Protein AF-A0A3D2H3M2-F1 (afdb_monomer_lite)

Sequence (87 aa):
MQNLYKPQVYPKDLHSLITQTRTGIELANRWMLGWPAKVKTLIEAQEYQVAFEMQLEQEIEAEANAAQYSHLSSWEKREVLGLSESP

Radius of gyration: 13.77 Å; chains: 1; bounding box: 33×26×34 Å

Secondary structure (DSSP, 8-state):
-PPPSSGGGS-HHHHHHHHTSHHHHHHHHHHHHH-HHHHHHHHHTT-HHHHHHHHHHHHHHHHHHHTTGGGS-HHHHHHHTT-SPP-

Structure (mmCIF, N/CA/C/O backbone):
data_AF-A0A3D2H3M2-F1
#
_entry.id   AF-A0A3D2H3M2-F1
#
loop_
_atom_site.group_PDB
_atom_site.id
_atom_site.type_symbol
_atom_site.label_atom_id
_atom_site.label_alt_id
_atom_site.label_comp_id
_atom_site.label_asym_id
_atom_site.label_entity_id
_atom_site.label_seq_id
_atom_site.pdbx_PDB_ins_code
_atom_site.Cartn_x
_atom_site.Cartn_y
_atom_site.Cartn_z
_atom_site.occupancy
_atom_site.B_iso_or_equiv
_atom_site.auth_seq_id
_atom_site.auth_comp_id
_atom_site.auth_asym_id
_atom_site.auth_atom_id
_atom_site.pdbx_PDB_model_num
ATOM 1 N N . MET A 1 1 ? -5.837 8.277 -14.945 1.00 52.91 1 MET A N 1
ATOM 2 C CA . MET A 1 1 ? -5.559 8.505 -13.513 1.00 52.91 1 MET A CA 1
ATOM 3 C C . MET A 1 1 ? -6.450 7.551 -12.736 1.00 52.91 1 MET A C 1
ATOM 5 O O . MET A 1 1 ? -7.662 7.647 -12.877 1.00 52.91 1 MET A O 1
ATOM 9 N N . GLN A 1 2 ? -5.882 6.544 -12.066 1.00 66.88 2 GLN A N 1
ATOM 10 C CA . GLN A 1 2 ? -6.673 5.688 -11.176 1.00 66.88 2 GLN A CA 1
ATOM 11 C C . GLN A 1 2 ? -6.992 6.463 -9.897 1.00 66.88 2 GLN A C 1
ATOM 13 O O . GLN A 1 2 ? -6.172 7.256 -9.446 1.00 66.88 2 GLN A O 1
ATOM 18 N N . ASN A 1 3 ? -8.171 6.231 -9.326 1.00 84.69 3 ASN A N 1
ATOM 19 C CA . ASN A 1 3 ? -8.582 6.869 -8.080 1.00 84.69 3 ASN A CA 1
ATOM 20 C C . ASN A 1 3 ? -8.324 5.935 -6.897 1.00 84.69 3 ASN A C 1
ATOM 22 O O . ASN A 1 3 ? -8.507 4.718 -6.999 1.00 84.69 3 ASN A O 1
ATOM 26 N N . LEU A 1 4 ? -7.935 6.520 -5.766 1.00 88.25 4 LEU A N 1
ATOM 27 C CA . LEU A 1 4 ? -7.804 5.801 -4.506 1.00 88.25 4 LEU A CA 1
ATOM 28 C C . LEU A 1 4 ? -9.187 5.339 -4.023 1.00 88.25 4 LEU A C 1
ATOM 30 O O . LEU A 1 4 ? -10.148 6.110 -3.991 1.00 88.25 4 LEU A O 1
ATOM 34 N N . TYR A 1 5 ? -9.294 4.071 -3.651 1.00 89.25 5 TYR A N 1
ATOM 35 C CA . TYR A 1 5 ? -10.502 3.454 -3.132 1.00 89.25 5 TYR A CA 1
ATOM 36 C C . TYR A 1 5 ? -10.671 3.813 -1.655 1.00 89.25 5 TYR A C 1
ATOM 38 O O . TYR A 1 5 ? -9.781 3.580 -0.841 1.00 89.25 5 TYR A O 1
ATOM 46 N N . LYS A 1 6 ? -11.838 4.366 -1.301 1.00 89.19 6 LYS A N 1
ATOM 47 C CA . LYS A 1 6 ? -12.147 4.878 0.049 1.00 89.19 6 LYS A CA 1
ATOM 48 C C . LYS A 1 6 ? -11.058 5.832 0.585 1.00 89.19 6 LYS A C 1
ATOM 50 O O . LYS A 1 6 ? -10.514 5.594 1.664 1.00 89.19 6 LYS A O 1
ATOM 55 N N . PRO A 1 7 ? -10.784 6.948 -0.115 1.00 88.06 7 PRO A N 1
ATOM 56 C CA . PRO A 1 7 ? -9.691 7.863 0.230 1.00 88.06 7 PRO A CA 1
ATOM 57 C C . PRO A 1 7 ? -9.838 8.456 1.640 1.00 88.06 7 PRO A C 1
ATOM 59 O O . PRO A 1 7 ? -8.850 8.693 2.319 1.00 88.06 7 PRO A O 1
ATOM 62 N N . GLN A 1 8 ? -11.076 8.598 2.118 1.00 90.56 8 GLN A N 1
ATOM 63 C CA . GLN A 1 8 ? -11.426 9.063 3.465 1.00 90.56 8 GLN A CA 1
ATOM 64 C C . GLN A 1 8 ? -10.895 8.201 4.624 1.00 90.56 8 GLN A C 1
ATOM 66 O O . GLN A 1 8 ? -10.966 8.632 5.770 1.00 90.56 8 GLN A O 1
ATOM 71 N N . VAL A 1 9 ? -10.427 6.976 4.359 1.00 89.25 9 VAL A N 1
ATOM 72 C CA . VAL A 1 9 ? -9.839 6.097 5.386 1.00 89.25 9 VAL A CA 1
ATOM 73 C C . VAL A 1 9 ? -8.393 6.491 5.687 1.00 89.25 9 VAL A C 1
ATOM 75 O O . VAL A 1 9 ? -7.895 6.208 6.774 1.00 89.25 9 VAL A O 1
ATOM 78 N N . TYR A 1 10 ? -7.728 7.153 4.743 1.00 91.00 10 TYR A N 1
ATOM 79 C CA . TYR A 1 10 ? -6.329 7.520 4.864 1.00 91.00 10 TYR A CA 1
ATOM 80 C C . TYR A 1 10 ? -6.199 8.947 5.423 1.00 91.00 10 TYR A C 1
ATOM 82 O O . TYR A 1 10 ? -6.811 9.876 4.887 1.00 91.00 10 TYR A O 1
ATOM 90 N N . PRO A 1 11 ? -5.391 9.154 6.478 1.00 91.62 11 PRO A N 1
ATOM 91 C CA . PRO A 1 11 ? -4.934 10.475 6.897 1.00 91.62 11 PRO A CA 1
ATOM 92 C C . PRO A 1 11 ? -4.286 11.244 5.738 1.00 91.62 11 PRO A C 1
ATOM 94 O O . PRO A 1 11 ? -3.773 10.644 4.794 1.00 91.62 11 PRO A O 1
ATOM 97 N N . LYS A 1 12 ? -4.259 12.579 5.825 1.00 89.12 12 LYS A N 1
ATOM 98 C CA . LYS A 1 12 ? -3.732 13.448 4.754 1.00 89.12 12 LYS A CA 1
ATOM 99 C C . LYS A 1 12 ? -2.288 13.125 4.355 1.00 89.12 12 LYS A C 1
ATOM 101 O O . LYS A 1 12 ? -1.970 13.168 3.166 1.00 89.12 12 LYS A O 1
ATOM 106 N N . ASP A 1 13 ? -1.450 12.773 5.323 1.00 87.12 13 ASP A N 1
ATOM 107 C CA . ASP A 1 13 ? -0.038 12.464 5.080 1.00 87.12 13 ASP A CA 1
ATOM 108 C C . ASP A 1 13 ? 0.101 11.170 4.265 1.00 87.12 13 ASP A C 1
ATOM 110 O O . ASP A 1 13 ? 0.737 11.153 3.211 1.00 87.12 13 ASP A O 1
ATOM 114 N N . LEU A 1 14 ? -0.624 10.119 4.669 1.00 89.69 14 LEU A N 1
ATOM 115 C CA . LEU A 1 14 ? -0.697 8.857 3.928 1.00 89.69 14 LEU A CA 1
ATOM 116 C C . LEU A 1 14 ? -1.331 9.031 2.549 1.00 89.69 14 LEU A C 1
ATOM 118 O O . LEU A 1 14 ? -0.891 8.413 1.585 1.00 89.69 14 LEU A O 1
ATOM 122 N N . HIS A 1 15 ? -2.347 9.883 2.433 1.00 91.00 15 HIS A N 1
ATOM 123 C CA . HIS A 1 15 ? -2.980 10.163 1.151 1.00 91.00 15 HIS A CA 1
ATOM 124 C C . HIS A 1 15 ? -1.988 10.790 0.166 1.00 91.00 15 HIS A C 1
ATOM 126 O O . HIS A 1 15 ? -1.927 10.376 -0.991 1.00 91.00 15 HIS A O 1
ATOM 132 N N . SER A 1 16 ? -1.191 11.760 0.624 1.00 88.06 16 SER A N 1
ATOM 133 C CA . SER A 1 16 ? -0.150 12.387 -0.196 1.00 88.06 16 SER A CA 1
ATOM 134 C C . SER A 1 16 ? 0.837 11.337 -0.694 1.00 88.06 16 SER A C 1
ATOM 136 O O . SER A 1 16 ? 0.993 11.201 -1.901 1.00 88.06 16 SER A O 1
ATOM 138 N N . LEU A 1 17 ? 1.386 10.520 0.211 1.00 89.31 17 LEU A N 1
ATOM 139 C CA . LEU A 1 17 ? 2.317 9.436 -0.114 1.00 89.31 17 LEU A CA 1
ATOM 140 C C . LEU A 1 17 ? 1.747 8.441 -1.141 1.00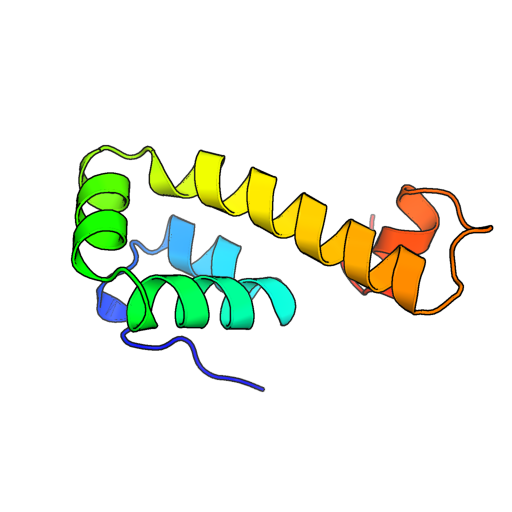 89.31 17 LEU A C 1
ATOM 142 O O . LEU A 1 17 ? 2.373 8.169 -2.160 1.00 89.31 17 LEU A O 1
ATOM 146 N N . ILE A 1 18 ? 0.537 7.924 -0.907 1.00 91.88 18 ILE A N 1
ATOM 147 C CA . ILE A 1 18 ? -0.098 6.919 -1.776 1.00 91.88 18 ILE A CA 1
ATOM 148 C C . ILE A 1 18 ? -0.306 7.457 -3.196 1.00 91.88 18 ILE A C 1
ATOM 150 O O . ILE A 1 18 ? -0.166 6.719 -4.169 1.00 91.88 18 ILE A O 1
ATOM 154 N N . THR A 1 19 ? -0.670 8.735 -3.319 1.00 89.06 19 THR A N 1
ATOM 155 C CA . THR A 1 19 ? -1.026 9.346 -4.608 1.00 89.06 19 THR A CA 1
ATOM 156 C C . THR A 1 19 ? 0.156 9.883 -5.411 1.00 89.06 19 THR A C 1
ATOM 158 O O . THR A 1 19 ? -0.049 10.293 -6.552 1.00 89.06 19 THR A O 1
ATOM 161 N N . GLN A 1 20 ? 1.381 9.836 -4.871 1.00 87.69 20 GLN A N 1
ATOM 162 C CA . GLN A 1 20 ? 2.593 10.236 -5.599 1.00 87.69 20 GLN A CA 1
ATOM 163 C C . GLN A 1 20 ? 2.820 9.400 -6.861 1.00 87.69 20 GLN A C 1
ATOM 165 O O . GLN A 1 20 ? 3.334 9.905 -7.855 1.00 87.69 20 GLN A O 1
ATOM 170 N N . THR A 1 21 ? 2.440 8.120 -6.835 1.00 84.81 21 THR A N 1
ATOM 171 C CA . THR A 1 21 ? 2.765 7.173 -7.903 1.00 84.81 21 THR A CA 1
ATOM 172 C C . THR A 1 21 ? 1.546 6.339 -8.271 1.00 84.81 21 THR A C 1
ATOM 174 O O . THR A 1 21 ? 0.674 6.054 -7.445 1.00 84.81 21 THR A O 1
ATOM 177 N N . ARG A 1 22 ? 1.468 5.911 -9.535 1.00 86.56 22 ARG A N 1
ATOM 178 C CA . ARG A 1 22 ? 0.390 5.019 -9.984 1.00 86.56 22 ARG A CA 1
ATOM 179 C C . ARG A 1 22 ? 0.429 3.685 -9.228 1.00 86.56 22 ARG A C 1
ATOM 181 O O . ARG A 1 22 ? -0.616 3.218 -8.782 1.00 86.56 22 ARG A O 1
ATOM 188 N N . THR A 1 23 ? 1.620 3.117 -9.059 1.00 87.81 23 THR A N 1
ATOM 189 C CA . THR A 1 23 ? 1.855 1.865 -8.328 1.00 87.81 23 THR A CA 1
ATOM 190 C C . THR A 1 23 ? 1.431 1.991 -6.863 1.00 87.81 23 THR A C 1
ATOM 192 O O . THR A 1 23 ? 0.832 1.067 -6.320 1.00 87.81 23 THR A O 1
ATOM 195 N N . GLY A 1 24 ? 1.620 3.163 -6.244 1.00 91.00 24 GLY A N 1
ATOM 196 C CA . GLY A 1 24 ? 1.134 3.465 -4.897 1.00 91.00 24 GLY A CA 1
ATOM 197 C C . GLY A 1 24 ? -0.390 3.382 -4.788 1.00 91.00 24 GLY A C 1
ATOM 198 O O . GLY A 1 24 ? -0.917 2.689 -3.914 1.00 91.00 24 GLY A O 1
ATOM 199 N N . ILE A 1 25 ? -1.113 4.010 -5.718 1.00 91.06 25 ILE A N 1
ATOM 200 C CA . ILE A 1 25 ? -2.583 3.944 -5.769 1.00 91.06 25 ILE A CA 1
ATOM 201 C C . ILE A 1 25 ? -3.055 2.499 -5.977 1.00 91.06 25 ILE A C 1
ATOM 203 O O . ILE A 1 25 ? -3.961 2.035 -5.282 1.00 91.06 25 ILE A O 1
ATOM 207 N N . GLU A 1 26 ? -2.431 1.768 -6.903 1.00 91.50 26 GLU A N 1
ATOM 208 C CA . GLU A 1 26 ? -2.757 0.366 -7.183 1.00 91.50 26 GLU A CA 1
ATOM 209 C C . GLU A 1 26 ? -2.522 -0.529 -5.963 1.00 91.50 26 GLU A C 1
ATOM 211 O O . GLU A 1 26 ? -3.384 -1.344 -5.624 1.00 91.50 26 GLU A O 1
ATOM 216 N N . LEU A 1 27 ? -1.395 -0.358 -5.271 1.00 92.44 27 LEU A N 1
ATOM 217 C CA . LEU A 1 27 ? -1.045 -1.112 -4.073 1.00 92.44 27 LEU A CA 1
ATOM 218 C C . LEU A 1 27 ? -2.025 -0.838 -2.928 1.00 92.44 27 LEU A C 1
ATOM 220 O O . LEU A 1 27 ? -2.561 -1.780 -2.338 1.00 92.44 27 LEU A O 1
ATOM 224 N N . ALA A 1 28 ? -2.317 0.435 -2.650 1.00 94.00 28 ALA A N 1
ATOM 225 C CA . ALA A 1 28 ? -3.245 0.827 -1.593 1.00 94.00 28 ALA A CA 1
ATOM 226 C C . ALA A 1 28 ? -4.658 0.288 -1.863 1.00 94.00 28 ALA A C 1
ATOM 228 O O . ALA A 1 28 ? -5.299 -0.264 -0.964 1.00 94.00 28 ALA A O 1
ATOM 229 N N . ASN A 1 29 ? -5.111 0.358 -3.118 1.00 94.75 29 ASN A N 1
ATOM 230 C CA . ASN A 1 29 ? -6.373 -0.237 -3.551 1.00 94.75 29 ASN A CA 1
ATOM 231 C C . ASN A 1 29 ? -6.382 -1.754 -3.331 1.00 94.75 29 ASN A C 1
ATOM 233 O O . ASN A 1 29 ? -7.350 -2.289 -2.790 1.00 94.75 29 ASN A O 1
ATOM 237 N N . ARG A 1 30 ? -5.298 -2.450 -3.691 1.00 94.25 30 ARG A N 1
ATOM 238 C CA . ARG A 1 30 ? -5.156 -3.904 -3.510 1.00 94.25 30 ARG A CA 1
ATOM 239 C C . ARG A 1 30 ? -5.241 -4.294 -2.038 1.00 94.25 30 ARG A C 1
ATOM 241 O O . ARG A 1 30 ? -5.968 -5.221 -1.688 1.00 94.25 30 ARG A O 1
ATOM 248 N N . TRP A 1 31 ? -4.556 -3.550 -1.174 1.00 95.19 31 TRP A N 1
ATOM 249 C CA . TRP A 1 31 ? -4.581 -3.770 0.268 1.00 95.19 31 TRP A CA 1
ATOM 250 C C . TRP A 1 31 ? -5.964 -3.518 0.862 1.00 95.19 31 TRP A C 1
ATOM 252 O O . TRP A 1 31 ? -6.457 -4.334 1.638 1.00 95.19 31 TRP A O 1
ATOM 262 N N . MET A 1 32 ? -6.622 -2.424 0.479 1.00 94.31 32 MET A N 1
ATOM 263 C CA . MET A 1 32 ? -7.951 -2.083 0.987 1.00 94.31 32 MET A CA 1
ATOM 264 C C . MET A 1 32 ? -9.040 -3.044 0.486 1.00 94.31 32 MET A C 1
ATOM 266 O O . MET A 1 32 ? -10.016 -3.284 1.195 1.00 94.31 32 MET A O 1
ATOM 270 N N . LEU A 1 33 ? -8.896 -3.604 -0.718 1.00 93.38 33 LEU A N 1
ATOM 271 C CA . LEU A 1 33 ? -9.821 -4.604 -1.260 1.00 93.38 33 LEU A CA 1
ATOM 272 C C . LEU A 1 33 ? -9.582 -5.999 -0.666 1.00 93.38 33 LEU A C 1
ATOM 274 O O . LEU A 1 33 ? -10.548 -6.693 -0.359 1.00 93.38 33 LEU A O 1
ATOM 278 N N . GLY A 1 34 ? -8.321 -6.403 -0.488 1.00 94.56 34 GLY A N 1
ATOM 279 C CA . GLY A 1 34 ? -7.963 -7.733 0.013 1.00 94.56 34 GLY A CA 1
ATOM 280 C C . GLY A 1 34 ? -8.024 -7.857 1.535 1.00 94.56 34 GLY A C 1
ATOM 281 O O . GLY A 1 34 ? -8.535 -8.844 2.062 1.00 94.56 34 GLY A O 1
ATOM 282 N N . TRP A 1 35 ? -7.532 -6.847 2.256 1.00 94.88 35 TRP A N 1
ATOM 283 C CA . TRP A 1 35 ? -7.358 -6.888 3.712 1.00 94.88 35 TRP A CA 1
ATOM 284 C C . TRP A 1 35 ? -7.817 -5.596 4.412 1.00 94.88 35 TRP A C 1
ATOM 286 O O . TRP A 1 35 ? -7.062 -5.018 5.200 1.00 94.88 35 TRP A O 1
ATOM 296 N N . PRO A 1 36 ? -9.070 -5.144 4.209 1.00 93.69 36 PRO A N 1
ATOM 297 C CA . PRO A 1 36 ? -9.553 -3.862 4.733 1.00 93.69 36 PRO A CA 1
ATOM 298 C C . PRO A 1 36 ? -9.425 -3.721 6.256 1.00 93.69 36 PRO A C 1
ATOM 300 O O . PRO A 1 36 ? -9.130 -2.636 6.749 1.00 93.69 36 PRO A O 1
ATOM 303 N N . ALA A 1 37 ? -9.643 -4.801 7.015 1.00 93.81 37 ALA A N 1
ATOM 304 C CA . ALA A 1 37 ? -9.510 -4.777 8.473 1.00 93.81 37 ALA A CA 1
ATOM 305 C C . ALA A 1 37 ? -8.053 -4.555 8.905 1.00 93.81 37 ALA A C 1
ATOM 307 O O . ALA A 1 37 ? -7.785 -3.687 9.728 1.00 93.81 37 ALA A O 1
ATOM 308 N N . LYS A 1 38 ? -7.109 -5.275 8.283 1.00 93.81 38 LYS A N 1
ATOM 309 C CA . LYS A 1 38 ? -5.676 -5.149 8.574 1.00 93.81 38 LYS A CA 1
ATOM 310 C C . LYS A 1 38 ? -5.149 -3.763 8.218 1.00 93.81 38 LYS A C 1
ATOM 312 O O . LYS A 1 38 ? -4.383 -3.196 8.984 1.00 93.81 38 LYS A O 1
ATOM 317 N N . VAL A 1 39 ? -5.597 -3.199 7.096 1.00 93.44 39 VAL A N 1
ATOM 318 C CA . VAL A 1 39 ? -5.239 -1.829 6.705 1.00 93.44 39 VAL A CA 1
ATOM 319 C C . VAL A 1 39 ? -5.665 -0.825 7.770 1.00 93.44 39 VAL A C 1
ATOM 321 O O . VAL A 1 39 ? -4.853 -0.002 8.176 1.00 93.44 39 VAL A O 1
ATOM 324 N N . LYS A 1 40 ? -6.902 -0.915 8.268 1.00 93.31 40 LYS A N 1
ATOM 325 C CA . LYS A 1 40 ? -7.369 -0.031 9.344 1.00 93.31 40 LYS A CA 1
ATOM 326 C C . LYS A 1 40 ? -6.533 -0.178 10.611 1.00 93.31 40 LYS A C 1
ATOM 328 O O . LYS A 1 40 ? -6.092 0.832 11.138 1.00 93.31 40 LYS A O 1
ATOM 333 N N . THR A 1 41 ? -6.250 -1.409 11.037 1.00 95.25 41 THR A N 1
ATOM 334 C CA . THR A 1 41 ? -5.401 -1.664 12.210 1.00 95.25 41 THR A CA 1
ATOM 335 C C . THR A 1 41 ? -4.007 -1.062 12.048 1.00 95.25 41 THR A C 1
ATOM 337 O O . THR A 1 41 ? -3.508 -0.429 12.969 1.00 95.25 41 THR A O 1
ATOM 340 N N . LEU A 1 42 ? -3.391 -1.200 10.871 1.00 94.31 42 LEU A N 1
ATOM 341 C CA . LEU A 1 42 ? -2.083 -0.606 10.588 1.00 94.31 42 LEU A CA 1
ATOM 342 C C . LEU A 1 42 ? -2.128 0.929 10.590 1.00 94.31 42 LEU A C 1
ATOM 344 O O . LEU A 1 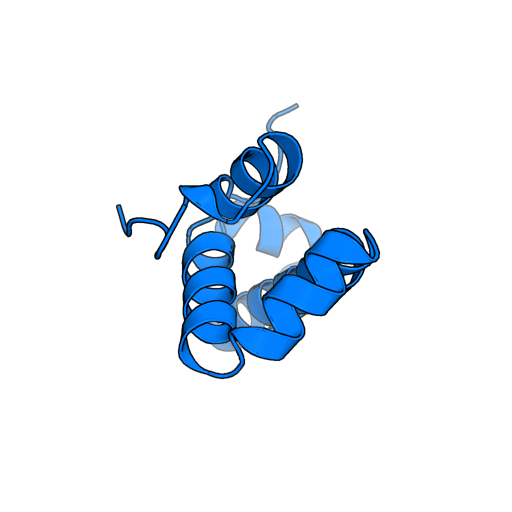42 ? -1.173 1.565 11.027 1.00 94.31 42 LEU A O 1
ATOM 348 N N . ILE A 1 43 ? -3.216 1.533 10.102 1.00 94.06 43 ILE A N 1
ATOM 349 C CA . ILE A 1 43 ? -3.398 2.993 10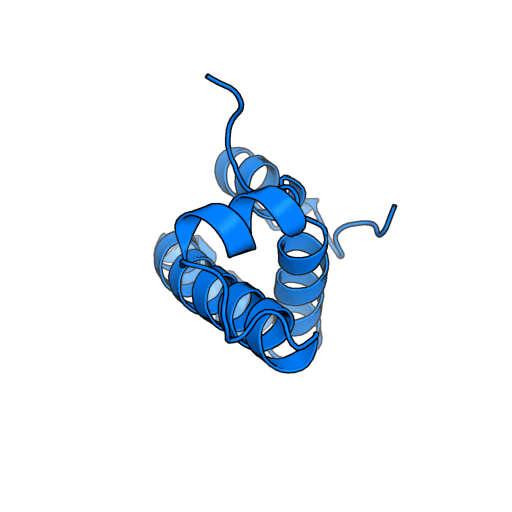.127 1.00 94.06 43 ILE A CA 1
ATOM 350 C C . ILE A 1 43 ? -3.558 3.479 11.573 1.00 94.06 43 ILE A C 1
ATOM 352 O O . ILE A 1 43 ? -2.906 4.442 11.964 1.00 94.06 43 ILE A O 1
ATOM 356 N N . GLU A 1 44 ? -4.383 2.802 12.373 1.00 93.62 44 GLU A N 1
ATOM 357 C CA . GLU A 1 44 ? -4.600 3.115 13.792 1.00 93.62 44 GLU A CA 1
ATOM 358 C C . GLU A 1 44 ? -3.320 2.952 14.623 1.00 93.62 44 GLU A C 1
ATOM 360 O O . GLU A 1 44 ? -3.057 3.760 15.510 1.00 93.62 44 GLU A O 1
ATOM 365 N N . ALA A 1 45 ? -2.497 1.951 14.298 1.00 93.62 45 ALA A N 1
ATOM 366 C CA . ALA A 1 45 ? -1.200 1.711 14.925 1.00 93.62 45 ALA A CA 1
ATOM 367 C C . ALA A 1 45 ? -0.072 2.622 14.402 1.00 93.62 45 ALA A C 1
ATOM 369 O O . ALA A 1 45 ? 1.046 2.532 14.894 1.00 93.62 45 ALA A O 1
ATOM 370 N N . GLN A 1 46 ? -0.335 3.479 13.405 1.00 91.88 46 GLN A N 1
ATOM 371 C CA . GLN A 1 46 ? 0.679 4.279 12.695 1.00 91.88 46 GLN A CA 1
ATOM 372 C C . GLN A 1 46 ? 1.793 3.451 12.016 1.00 91.88 46 GLN A C 1
ATOM 374 O O . GLN A 1 46 ? 2.824 3.986 11.620 1.00 91.88 46 GLN A O 1
ATOM 379 N N . GLU A 1 47 ? 1.571 2.155 11.804 1.00 94.00 47 GLU A N 1
ATOM 380 C CA . GLU A 1 47 ? 2.518 1.233 11.158 1.00 94.00 47 GLU A CA 1
ATOM 381 C C . GLU A 1 47 ? 2.292 1.115 9.644 1.00 94.00 47 GLU A C 1
ATOM 383 O O . GLU A 1 47 ? 3.130 0.575 8.919 1.00 94.00 47 GLU A O 1
ATOM 388 N N . TYR A 1 48 ? 1.157 1.622 9.145 1.00 94.19 48 TYR A N 1
ATOM 389 C CA . TYR A 1 48 ? 0.794 1.521 7.731 1.00 94.19 48 TYR A CA 1
ATOM 390 C C . TYR A 1 48 ? 1.859 2.122 6.816 1.00 94.19 48 TYR A C 1
ATOM 392 O O . TYR A 1 48 ? 2.193 1.502 5.813 1.00 94.19 48 TYR A O 1
ATOM 400 N N . GLN A 1 49 ? 2.386 3.304 7.156 1.00 92.56 49 GLN A N 1
ATOM 401 C CA . GLN A 1 49 ? 3.328 4.026 6.300 1.00 92.56 49 GLN A CA 1
ATOM 402 C C . GLN A 1 49 ? 4.561 3.177 5.983 1.00 92.56 49 GLN A C 1
ATOM 404 O O . GLN A 1 49 ? 4.831 2.904 4.819 1.00 92.56 49 GLN A O 1
ATOM 409 N N . VAL A 1 50 ? 5.240 2.687 7.022 1.00 91.56 50 VAL A N 1
ATOM 410 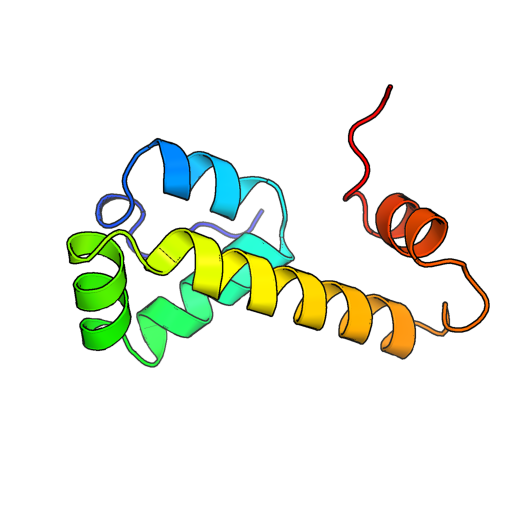C CA . VAL A 1 50 ? 6.486 1.924 6.886 1.00 91.56 50 VAL A CA 1
ATOM 411 C C . VAL A 1 50 ? 6.252 0.638 6.093 1.00 91.56 50 VAL A C 1
ATOM 413 O O . VAL A 1 50 ? 7.002 0.319 5.172 1.00 91.56 50 VAL A O 1
ATOM 416 N N . ALA A 1 51 ? 5.179 -0.095 6.408 1.00 92.94 51 ALA A N 1
ATOM 417 C CA . ALA A 1 51 ? 4.833 -1.320 5.691 1.00 92.94 51 ALA A CA 1
ATOM 418 C C . ALA A 1 51 ? 4.495 -1.054 4.214 1.00 92.94 51 ALA A C 1
ATOM 420 O O . ALA A 1 51 ? 4.842 -1.851 3.341 1.00 92.94 51 ALA A O 1
ATOM 421 N N . PHE A 1 52 ? 3.812 0.057 3.939 1.00 93.81 52 PHE A N 1
ATOM 422 C CA . PHE A 1 52 ? 3.420 0.457 2.596 1.00 93.81 52 PHE A CA 1
ATOM 423 C C . PHE A 1 52 ? 4.625 0.884 1.753 1.00 93.81 52 PHE A C 1
ATOM 425 O O . PHE A 1 52 ? 4.749 0.423 0.624 1.00 93.81 52 PHE A O 1
ATOM 432 N N . GLU A 1 53 ? 5.533 1.698 2.297 1.00 91.62 53 GLU A N 1
ATOM 433 C CA . GLU A 1 53 ? 6.743 2.161 1.601 1.00 91.62 53 GLU A CA 1
ATOM 434 C C . GLU A 1 53 ? 7.663 0.997 1.223 1.00 91.62 53 GLU A C 1
ATOM 436 O O . GLU A 1 53 ? 8.084 0.906 0.071 1.00 91.62 53 GLU A O 1
ATOM 441 N N . MET A 1 54 ? 7.894 0.054 2.145 1.00 92.12 54 MET A N 1
ATOM 442 C CA . MET A 1 54 ? 8.701 -1.140 1.858 1.00 92.12 54 MET A CA 1
ATOM 443 C C . MET A 1 54 ? 8.113 -1.975 0.715 1.00 92.12 54 MET A C 1
ATOM 445 O O . MET A 1 54 ? 8.841 -2.431 -0.165 1.00 92.12 54 MET A O 1
ATOM 449 N N . GLN A 1 55 ? 6.794 -2.188 0.711 1.00 92.31 55 GLN A N 1
ATOM 450 C CA . GLN A 1 55 ? 6.143 -2.965 -0.344 1.00 92.31 55 GLN A CA 1
ATOM 451 C C . GLN A 1 55 ? 6.102 -2.197 -1.672 1.00 92.31 55 GLN A C 1
ATOM 453 O O . GLN A 1 55 ? 6.254 -2.800 -2.734 1.00 92.31 55 GLN A O 1
ATOM 458 N N . LEU A 1 56 ? 5.901 -0.879 -1.623 1.00 91.69 56 LEU A N 1
ATOM 459 C CA . LEU A 1 56 ? 5.892 -0.018 -2.800 1.00 91.69 56 LEU A CA 1
ATOM 460 C C . LEU A 1 56 ? 7.252 -0.044 -3.506 1.00 91.69 56 LEU A C 1
ATOM 462 O O . LEU A 1 56 ? 7.295 -0.213 -4.722 1.00 91.69 56 LEU A O 1
ATOM 466 N N . GLU A 1 57 ? 8.351 0.045 -2.754 1.00 88.94 57 GLU A N 1
ATOM 467 C CA . GLU A 1 57 ? 9.708 -0.066 -3.298 1.00 88.94 57 GLU A CA 1
ATOM 468 C C . GLU A 1 57 ? 9.943 -1.419 -3.987 1.00 88.94 57 GLU A C 1
ATOM 470 O O . GLU A 1 57 ? 10.466 -1.457 -5.102 1.00 88.94 57 GLU A O 1
ATOM 475 N N . GLN A 1 58 ? 9.485 -2.519 -3.381 1.00 89.38 58 GLN A N 1
ATOM 476 C CA . GLN A 1 58 ? 9.588 -3.854 -3.978 1.00 89.38 58 GLN A CA 1
ATOM 477 C C . GLN A 1 58 ? 8.775 -3.993 -5.271 1.00 89.38 58 GLN A C 1
ATOM 479 O O . GLN A 1 58 ? 9.253 -4.599 -6.229 1.00 89.38 58 GLN A O 1
ATOM 484 N N . GLU A 1 59 ? 7.553 -3.452 -5.324 1.00 87.88 59 GLU A N 1
ATOM 485 C CA . GLU A 1 59 ? 6.713 -3.506 -6.533 1.00 87.88 59 GLU A CA 1
ATOM 486 C C . GLU A 1 59 ? 7.339 -2.700 -7.674 1.00 87.88 59 GLU A C 1
ATOM 488 O O . GLU A 1 59 ? 7.401 -3.172 -8.806 1.00 87.88 59 GLU A O 1
ATOM 493 N N . ILE A 1 60 ? 7.869 -1.519 -7.360 1.00 83.00 60 ILE A N 1
ATOM 494 C CA . ILE A 1 60 ? 8.599 -0.666 -8.299 1.00 83.00 60 ILE A CA 1
ATOM 495 C C . ILE A 1 60 ? 9.840 -1.378 -8.841 1.00 83.00 60 ILE A C 1
ATOM 497 O O . ILE A 1 60 ? 10.090 -1.378 -10.047 1.00 83.00 60 ILE A O 1
ATOM 501 N N . GLU A 1 61 ? 10.634 -1.991 -7.964 1.00 82.94 61 GLU A N 1
ATOM 502 C CA . GLU A 1 61 ? 11.829 -2.723 -8.371 1.00 82.94 61 GLU A CA 1
ATOM 503 C C . GLU A 1 61 ? 11.468 -3.937 -9.240 1.00 82.94 61 GLU A C 1
ATOM 505 O O . GLU A 1 61 ? 12.117 -4.197 -10.258 1.00 82.94 61 GLU A O 1
ATOM 510 N N . ALA A 1 62 ? 10.409 -4.664 -8.877 1.00 80.62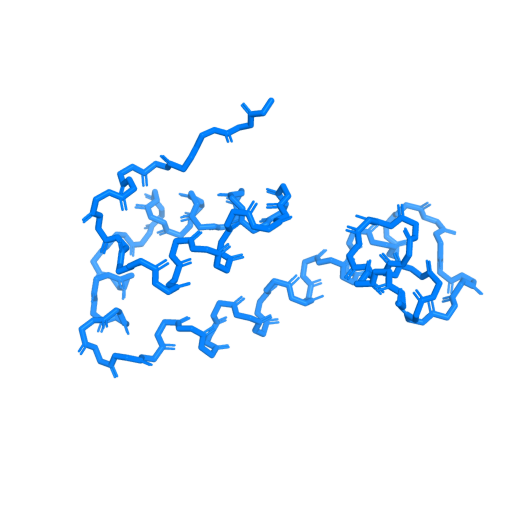 62 ALA A N 1
ATOM 511 C CA . ALA A 1 62 ? 9.900 -5.782 -9.659 1.00 80.62 62 ALA A CA 1
ATOM 512 C C . ALA A 1 62 ? 9.414 -5.334 -11.046 1.00 80.62 62 ALA A C 1
ATOM 514 O O . ALA A 1 62 ? 9.749 -5.979 -12.039 1.00 80.62 62 ALA A O 1
ATOM 515 N N . GLU A 1 63 ? 8.686 -4.218 -11.135 1.00 77.69 63 GLU A N 1
ATOM 516 C CA . GLU A 1 63 ? 8.214 -3.639 -12.396 1.00 77.69 63 GLU A CA 1
ATOM 517 C C . GLU A 1 63 ? 9.388 -3.192 -13.280 1.00 77.69 63 GLU A C 1
ATOM 519 O O . GLU A 1 63 ? 9.440 -3.535 -14.464 1.00 77.69 63 GLU A O 1
ATOM 524 N N . ALA A 1 64 ? 10.395 -2.534 -12.696 1.00 73.19 64 ALA A N 1
ATOM 525 C CA . ALA A 1 64 ? 11.612 -2.146 -13.405 1.00 73.19 64 ALA A CA 1
ATOM 526 C C . ALA A 1 64 ? 12.367 -3.359 -13.971 1.00 73.19 64 ALA A C 1
ATOM 528 O O . ALA A 1 64 ? 12.806 -3.356 -15.123 1.00 73.19 64 ALA A O 1
ATOM 529 N N . ASN A 1 65 ? 12.519 -4.416 -13.171 1.00 72.31 65 ASN A N 1
ATOM 530 C CA . ASN A 1 65 ? 13.193 -5.638 -13.600 1.00 72.31 65 ASN A CA 1
ATOM 531 C C . ASN A 1 65 ? 12.381 -6.399 -14.666 1.00 72.31 65 ASN A C 1
ATOM 533 O O . ASN A 1 65 ? 12.968 -6.925 -15.613 1.00 72.31 65 ASN A O 1
ATOM 537 N N . ALA A 1 66 ? 11.048 -6.427 -14.554 1.00 70.56 66 ALA A N 1
ATOM 538 C CA . ALA A 1 66 ? 10.156 -7.078 -15.516 1.00 70.56 66 ALA A CA 1
ATOM 539 C C . ALA A 1 66 ? 10.128 -6.366 -16.879 1.00 70.56 66 ALA A C 1
ATOM 541 O O . ALA A 1 66 ? 10.036 -7.023 -17.916 1.00 70.56 66 ALA A O 1
ATOM 542 N N . ALA A 1 67 ? 10.276 -5.040 -16.898 1.00 64.12 67 ALA A N 1
ATOM 543 C CA . ALA A 1 67 ? 10.309 -4.229 -18.114 1.00 64.12 67 ALA A CA 1
ATOM 544 C C . ALA A 1 67 ? 11.666 -4.259 -18.862 1.00 64.12 67 ALA A C 1
ATOM 546 O O . ALA A 1 67 ? 11.935 -3.395 -19.691 1.00 64.12 67 ALA A O 1
ATOM 547 N N . GLN A 1 68 ? 12.522 -5.260 -18.603 1.00 63.72 68 GLN A N 1
ATOM 548 C CA . GLN A 1 68 ? 13.857 -5.442 -19.208 1.00 63.72 68 GLN A CA 1
ATOM 549 C C . GLN A 1 68 ? 14.882 -4.337 -18.888 1.00 63.72 68 GLN A C 1
ATOM 551 O O . GLN A 1 68 ? 15.983 -4.327 -19.445 1.00 63.72 68 GLN A O 1
ATOM 556 N N . TYR A 1 69 ? 14.604 -3.470 -17.911 1.00 64.94 69 TYR A N 1
ATOM 557 C CA . TYR A 1 69 ? 15.564 -2.487 -17.399 1.00 64.94 69 TYR A CA 1
ATOM 558 C C . TYR A 1 69 ? 16.547 -3.082 -16.389 1.00 64.94 69 TYR A C 1
ATOM 560 O O . TYR A 1 69 ? 17.152 -2.358 -15.607 1.00 64.94 69 TYR A O 1
ATOM 568 N N . SER A 1 70 ? 16.743 -4.402 -16.382 1.00 62.72 70 SER A N 1
ATOM 569 C CA . SER A 1 70 ? 17.657 -5.091 -15.462 1.00 62.72 70 SER A CA 1
ATOM 570 C C . SER A 1 70 ? 19.095 -4.561 -15.526 1.00 62.72 70 SER A C 1
ATOM 572 O O . SER A 1 70 ? 19.826 -4.682 -14.549 1.00 62.72 70 SER A O 1
ATOM 574 N N . HIS A 1 71 ? 19.478 -3.966 -16.659 1.00 68.75 71 HIS A N 1
ATOM 575 C CA . HIS A 1 71 ? 20.776 -3.344 -16.911 1.00 68.75 71 HIS A CA 1
ATOM 576 C C . HIS A 1 71 ? 20.922 -1.925 -16.335 1.00 68.75 71 HIS A C 1
ATOM 578 O O . HIS A 1 71 ? 22.040 -1.423 -16.277 1.00 68.75 71 HIS A O 1
ATOM 584 N N . LEU A 1 72 ? 19.822 -1.284 -15.931 1.00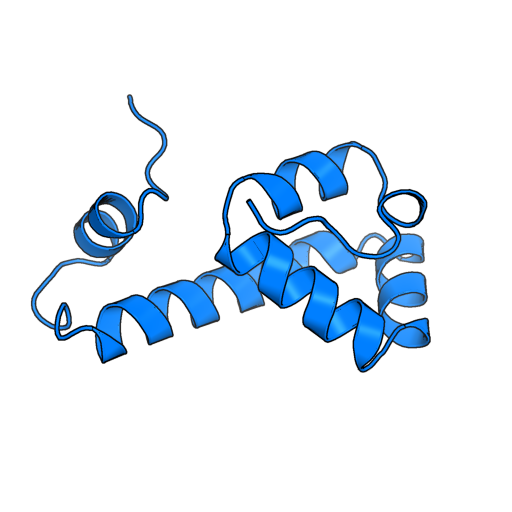 69.38 72 LEU A N 1
ATOM 585 C CA . LEU A 1 72 ? 19.829 0.047 -15.330 1.00 69.38 72 LEU A CA 1
ATOM 586 C C . LEU A 1 72 ? 20.093 -0.035 -13.821 1.00 69.38 72 LEU A C 1
ATOM 588 O O . LEU A 1 72 ? 19.653 -0.962 -13.130 1.00 69.38 72 LEU A O 1
ATOM 592 N N . SER A 1 73 ? 20.780 0.971 -13.299 1.00 67.06 73 SER A N 1
ATOM 593 C CA . SER A 1 73 ? 20.991 1.177 -11.866 1.00 67.06 73 SER A CA 1
ATOM 594 C C . SER A 1 73 ? 19.660 1.467 -11.163 1.00 67.06 73 SER A C 1
ATOM 596 O O . SER A 1 73 ? 18.721 1.966 -11.781 1.00 67.06 73 SER A O 1
ATOM 598 N N . SER A 1 74 ? 19.557 1.228 -9.851 1.00 64.62 74 SER A N 1
ATOM 599 C CA . SER A 1 74 ? 18.312 1.490 -9.102 1.00 64.62 74 SER A CA 1
ATOM 600 C C . SER A 1 74 ? 17.824 2.940 -9.220 1.00 64.62 74 SER A C 1
ATOM 602 O O . SER A 1 74 ? 16.622 3.179 -9.259 1.00 64.62 74 SER A O 1
ATOM 604 N N . TRP A 1 75 ? 18.742 3.903 -9.328 1.00 65.00 75 TRP A N 1
ATOM 605 C CA . TRP A 1 75 ? 18.413 5.310 -9.579 1.00 65.00 75 TRP A CA 1
ATOM 606 C C . TRP A 1 75 ? 17.828 5.543 -10.982 1.00 65.00 75 TRP A C 1
ATOM 608 O O . TRP A 1 75 ? 16.774 6.156 -11.111 1.00 65.00 75 TRP A O 1
ATOM 618 N N . GLU A 1 76 ? 18.443 4.983 -12.021 1.00 63.28 76 GLU A N 1
ATOM 619 C CA . GLU A 1 76 ? 17.970 5.096 -13.409 1.00 63.28 76 GLU A CA 1
ATOM 620 C C . GLU A 1 76 ? 16.605 4.415 -13.595 1.00 63.28 76 GLU A C 1
ATOM 622 O O . GLU A 1 76 ? 15.722 4.944 -14.265 1.00 63.28 76 GLU A O 1
ATOM 627 N N . LYS A 1 77 ? 16.386 3.273 -12.929 1.00 68.38 77 LYS A N 1
ATOM 628 C CA . LYS A 1 77 ? 15.076 2.606 -12.871 1.00 68.38 77 LYS A CA 1
ATOM 629 C C . LYS A 1 77 ? 14.009 3.510 -12.254 1.00 68.38 77 LYS A C 1
ATOM 631 O O . LYS A 1 77 ? 12.898 3.581 -12.772 1.00 68.38 77 LYS A O 1
ATOM 636 N N . ARG A 1 78 ? 14.343 4.214 -11.166 1.00 66.62 78 ARG A N 1
ATOM 637 C CA . ARG A 1 78 ? 13.436 5.173 -10.516 1.00 66.62 78 ARG A CA 1
ATOM 638 C C . ARG A 1 78 ? 13.130 6.368 -11.417 1.00 66.62 78 ARG A C 1
ATOM 640 O O . ARG A 1 78 ? 11.980 6.784 -11.470 1.00 66.62 78 ARG A O 1
ATOM 647 N N . GLU A 1 79 ? 14.103 6.871 -12.170 1.00 69.00 79 GLU A N 1
ATOM 648 C CA . GLU A 1 79 ? 13.885 7.968 -13.119 1.00 69.00 79 GLU A CA 1
ATOM 649 C C . GLU A 1 79 ? 12.968 7.554 -14.282 1.00 69.00 79 GLU A C 1
ATOM 651 O O . GLU A 1 79 ? 11.981 8.235 -14.557 1.00 69.00 79 GLU A O 1
ATOM 656 N N . VAL A 1 80 ? 13.218 6.391 -14.896 1.00 68.62 80 VAL A N 1
ATOM 657 C CA . VAL A 1 80 ? 12.388 5.841 -15.988 1.00 68.62 80 VAL A CA 1
ATOM 658 C C . VAL A 1 80 ? 10.943 5.598 -15.544 1.00 68.62 80 VAL A C 1
ATOM 660 O O . VAL A 1 80 ? 10.011 5.824 -16.314 1.00 68.62 80 VAL A O 1
ATOM 663 N N . LEU A 1 81 ? 10.745 5.167 -14.297 1.00 64.75 81 LEU A N 1
ATOM 664 C CA . LEU A 1 81 ? 9.420 4.942 -13.716 1.00 64.75 81 LEU A CA 1
ATOM 665 C C . LEU A 1 81 ? 8.767 6.221 -13.156 1.00 64.75 81 LEU A C 1
ATOM 667 O O . LEU A 1 81 ? 7.651 6.154 -12.640 1.00 64.75 81 LEU A O 1
ATOM 671 N N . GLY A 1 82 ? 9.416 7.387 -13.273 1.00 60.22 82 GLY A N 1
ATOM 672 C CA . GLY A 1 82 ? 8.866 8.673 -12.832 1.00 60.22 82 GLY A CA 1
ATOM 673 C C . GLY A 1 82 ? 8.815 8.844 -11.310 1.00 60.22 82 GLY A C 1
ATOM 674 O O . GLY A 1 82 ? 7.933 9.524 -10.796 1.00 60.22 82 GLY A O 1
ATOM 675 N N . LEU A 1 83 ? 9.732 8.194 -10.593 1.00 60.81 83 LEU A N 1
ATOM 676 C CA . LEU A 1 83 ? 9.817 8.147 -9.128 1.00 60.81 83 LEU A CA 1
ATOM 677 C C . LEU A 1 83 ? 10.945 9.012 -8.559 1.00 60.81 83 LEU A C 1
ATOM 679 O O . LEU A 1 83 ? 11.085 9.112 -7.342 1.00 60.81 83 LEU A O 1
ATOM 683 N N . SER A 1 84 ? 11.779 9.593 -9.420 1.00 48.22 84 SER A N 1
ATOM 684 C CA . SER A 1 84 ? 12.798 10.547 -8.997 1.00 48.22 84 SER A CA 1
ATOM 685 C C . SER A 1 84 ? 12.150 11.904 -8.741 1.00 48.22 84 SER A C 1
ATOM 687 O O . SER A 1 84 ? 11.549 12.496 -9.640 1.00 48.22 84 SER A O 1
ATOM 689 N N . GLU A 1 85 ? 12.310 12.414 -7.520 1.00 49.44 85 GLU A N 1
ATOM 690 C CA . GLU A 1 85 ? 12.172 13.842 -7.254 1.00 49.44 85 GLU A CA 1
ATOM 691 C C . GLU A 1 85 ? 13.159 14.565 -8.179 1.00 49.44 85 GLU A C 1
ATOM 693 O O . GLU A 1 85 ? 14.359 14.280 -8.171 1.00 49.44 85 GLU A O 1
ATOM 698 N N . SER A 1 86 ? 12.644 15.431 -9.055 1.00 35.94 86 SER A N 1
ATOM 699 C CA . SER A 1 86 ? 13.516 16.325 -9.817 1.00 35.94 86 SER A CA 1
ATOM 700 C C . SER A 1 86 ? 14.319 17.183 -8.826 1.00 35.94 86 SER A C 1
ATOM 702 O O . SER A 1 86 ? 13.738 17.590 -7.817 1.00 35.94 86 SER A O 1
ATOM 704 N N . PRO A 1 87 ? 15.620 17.421 -9.078 1.00 44.38 87 PRO A N 1
ATOM 705 C CA . PRO A 1 87 ? 16.466 18.232 -8.204 1.00 44.38 87 PRO A CA 1
ATOM 706 C C . PRO A 1 87 ? 15.965 19.673 -8.045 1.00 44.38 87 PRO A C 1
ATOM 708 O O . PRO A 1 87 ? 15.266 20.176 -8.958 1.00 44.38 87 PRO A O 1
#

pLDDT: mean 82.29, std 14.13, range [35.94, 95.25]

Foldseek 3Di:
DDDADPLVLADPVLSVVLPLAPLSSVQNNVCCVPPVPVCSVCRVVVNNVVVSVVVSLVVLVVVLVVVVVVVDDSVVSCVVRVNDDDD